Protein AF-A0AAD2A954-F1 (afdb_monomer_lite)

pLDDT: mean 79.68, std 14.88, range [43.09, 95.81]

Organism: NCBI:txid56036

Sequence (177 aa):
MFSRKEKKKDLCQIVQFWAKSLISFAHSLTLHWERRKKMDIISQLQEHLNTIASLAFNTLGTLQRDAPPVRLSPNYPEPPITKAVEDDATDLAEQPKLMSAELVKAAKQFDALVAALPLSEGGEEAQLKRIAELQAENDAIGQELQKQLEAAEKELKQVQELFSQATDNCLNLKKPD

Foldseek 3Di:
DPDPVVVVVVVVVVVVVVVVVVVVVVVVVVVVVVVVVVCDLVNVLVVLVVVLVVLVCVLVVCCVVVPDDDDPDPPDDDDPDDPPCPPCVVVSVVVSVVSVVVSVVSVVVSVVSVVVPDDPPVPDVSVVVVVVVVVVVVVVVVVVVVVVVVVVVVVVVVVVVVVVVVVVVVVVVPDDD

Radius of gyration: 36.3 Å; chains: 1; bounding box: 58×38×122 Å

Structure (mmCIF, N/CA/C/O backbone):
data_AF-A0AAD2A954-F1
#
_entry.id   AF-A0AAD2A954-F1
#
loop_
_atom_site.group_PDB
_atom_site.id
_atom_site.type_symbol
_atom_site.label_atom_id
_atom_site.label_alt_id
_atom_site.label_comp_id
_atom_site.label_asym_id
_atom_site.label_entity_id
_atom_site.label_seq_id
_atom_site.pdbx_PDB_ins_code
_atom_site.Cartn_x
_atom_site.Cartn_y
_atom_site.Cartn_z
_atom_site.occupancy
_atom_site.B_iso_or_equiv
_atom_site.auth_seq_id
_atom_site.auth_comp_id
_atom_site.auth_asym_id
_atom_site.auth_atom_id
_atom_site.pdbx_PDB_model_num
ATOM 1 N N . MET A 1 1 ? 1.753 3.176 61.490 1.00 45.41 1 MET A N 1
ATOM 2 C CA . MET A 1 1 ? 0.436 3.482 60.889 1.00 45.41 1 MET A CA 1
ATOM 3 C C . MET A 1 1 ? 0.647 4.021 59.475 1.00 45.41 1 MET A C 1
ATOM 5 O O . MET A 1 1 ? 0.702 5.226 59.291 1.00 45.41 1 MET A O 1
ATOM 9 N N . PHE A 1 2 ? 0.831 3.149 58.480 1.00 43.09 2 PHE A N 1
ATOM 10 C CA . PHE A 1 2 ? 0.899 3.571 57.075 1.00 43.09 2 PHE A CA 1
ATOM 11 C C . PHE A 1 2 ? -0.524 3.544 56.512 1.00 43.09 2 PHE A C 1
ATOM 13 O O . PHE A 1 2 ? -1.181 2.502 56.476 1.00 43.09 2 PHE A O 1
ATOM 20 N N . SER A 1 3 ? -1.045 4.734 56.240 1.00 47.34 3 SER A N 1
ATOM 21 C CA . SER A 1 3 ? -2.473 5.020 56.167 1.00 47.34 3 SER A CA 1
ATOM 22 C C . SER A 1 3 ? -3.106 4.435 54.901 1.00 47.34 3 SER A C 1
ATOM 24 O O . SER A 1 3 ? -2.631 4.670 53.794 1.00 47.34 3 SER A O 1
ATOM 26 N N . ARG A 1 4 ? -4.236 3.721 55.041 1.00 53.66 4 ARG A N 1
ATOM 27 C CA . ARG A 1 4 ? -5.081 3.198 53.936 1.00 53.66 4 ARG A CA 1
ATOM 28 C C . ARG A 1 4 ? -5.405 4.244 52.852 1.00 53.66 4 ARG A C 1
ATOM 30 O O . ARG A 1 4 ? -5.777 3.868 51.744 1.00 53.66 4 ARG A O 1
ATOM 37 N N . LYS A 1 5 ? -5.297 5.538 53.177 1.00 54.81 5 LYS A N 1
ATOM 38 C CA . LYS A 1 5 ? -5.504 6.664 52.259 1.00 54.81 5 LYS A CA 1
ATOM 39 C C . LYS A 1 5 ? -4.365 6.848 51.245 1.00 54.81 5 LYS A C 1
ATOM 41 O O . LYS A 1 5 ? -4.670 7.222 50.118 1.00 54.81 5 LYS A O 1
ATOM 46 N N . GLU A 1 6 ? -3.116 6.540 51.601 1.00 58.28 6 GLU A N 1
ATOM 47 C CA . GLU A 1 6 ? -1.960 6.617 50.687 1.00 58.28 6 GLU A CA 1
ATOM 48 C C . GLU A 1 6 ? -2.118 5.593 49.553 1.00 58.28 6 GLU A C 1
ATOM 50 O O . GLU A 1 6 ? -2.175 5.954 48.382 1.00 58.28 6 GLU A O 1
ATOM 55 N N . LYS A 1 7 ? -2.382 4.326 49.909 1.00 63.09 7 LYS A N 1
ATOM 56 C CA . LYS A 1 7 ? -2.553 3.233 48.935 1.00 63.09 7 LYS A CA 1
ATOM 57 C C . LYS A 1 7 ? -3.693 3.470 47.940 1.00 63.09 7 LYS A C 1
ATOM 59 O O . LYS A 1 7 ? -3.599 3.050 46.793 1.00 63.09 7 LYS A O 1
ATOM 64 N N . LYS A 1 8 ? -4.777 4.139 48.356 1.00 65.06 8 LYS A N 1
ATOM 65 C CA . LYS A 1 8 ? -5.891 4.480 47.452 1.00 65.06 8 LYS A CA 1
ATOM 66 C C . LYS A 1 8 ? -5.518 5.569 46.442 1.00 65.06 8 LYS A C 1
ATOM 68 O O . LYS A 1 8 ? -6.008 5.522 45.316 1.00 65.06 8 LYS A O 1
ATOM 73 N N . LYS A 1 9 ? -4.667 6.529 46.821 1.00 69.56 9 LYS A N 1
ATOM 74 C CA . LYS A 1 9 ? -4.164 7.555 45.894 1.00 69.56 9 LYS A CA 1
ATOM 75 C C . LYS A 1 9 ? -3.232 6.943 44.851 1.00 69.56 9 LYS A C 1
ATOM 77 O O . LYS A 1 9 ? -3.382 7.260 43.675 1.00 69.56 9 LYS A O 1
ATOM 82 N N . ASP A 1 10 ? -2.374 6.016 45.266 1.00 72.88 10 ASP A N 1
ATOM 83 C CA . ASP A 1 10 ? -1.447 5.326 44.361 1.00 72.88 10 ASP A CA 1
ATOM 84 C C . ASP A 1 10 ? -2.188 4.448 43.345 1.00 72.88 10 ASP A C 1
ATOM 86 O O . ASP A 1 10 ? -1.910 4.508 42.150 1.00 72.88 10 ASP A O 1
ATOM 90 N N . LEU A 1 11 ? -3.211 3.704 43.783 1.00 72.00 11 LEU A N 1
ATOM 91 C CA . LEU A 1 11 ? -4.063 2.926 42.875 1.00 72.00 11 LEU A CA 1
ATOM 92 C C . LEU A 1 11 ? -4.812 3.812 41.866 1.00 72.00 11 LEU A C 1
ATOM 94 O O . LEU A 1 11 ? -4.897 3.461 40.693 1.00 72.00 11 LEU A O 1
ATOM 98 N N . CYS A 1 12 ? -5.312 4.976 42.288 1.00 75.19 12 CYS A N 1
ATOM 99 C CA . CYS A 1 12 ? -6.004 5.906 41.392 1.00 75.19 12 CYS A CA 1
ATOM 100 C C . CYS A 1 12 ? -5.050 6.525 40.351 1.00 75.19 12 CYS A C 1
ATOM 102 O O . CYS A 1 12 ? -5.395 6.625 39.176 1.00 75.19 12 CYS A O 1
ATOM 104 N N . GLN A 1 13 ? -3.824 6.871 40.760 1.00 77.44 13 GLN A N 1
ATOM 105 C CA . GLN A 1 13 ? -2.76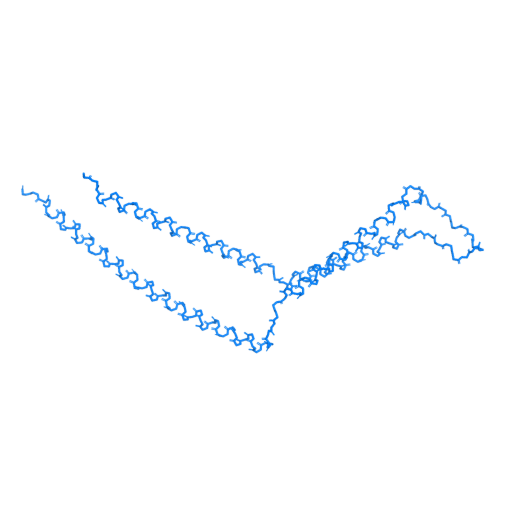0 7.349 39.866 1.00 77.44 13 GLN A CA 1
ATOM 106 C C . GLN A 1 13 ? -2.380 6.294 38.820 1.00 77.44 13 GLN A C 1
ATOM 108 O O . GLN A 1 13 ? -2.274 6.612 37.636 1.00 77.44 13 GLN A O 1
ATOM 113 N N . ILE A 1 14 ? -2.249 5.032 39.237 1.00 79.75 14 ILE A N 1
ATOM 114 C CA . ILE A 1 14 ? -1.946 3.916 38.336 1.00 79.75 14 ILE A CA 1
ATOM 115 C C . ILE A 1 14 ? -3.074 3.738 37.315 1.00 79.75 14 ILE A C 1
ATOM 117 O O . ILE A 1 14 ? -2.805 3.693 36.118 1.00 79.75 14 ILE A O 1
ATOM 121 N N . VAL A 1 15 ? -4.337 3.713 37.749 1.00 79.19 15 VAL A N 1
ATOM 122 C CA . VAL A 1 15 ? -5.486 3.573 36.835 1.00 79.19 15 VAL A CA 1
ATOM 123 C C . VAL A 1 15 ? -5.562 4.738 35.844 1.00 79.19 15 VAL A C 1
ATOM 125 O O . VAL A 1 15 ? -5.763 4.516 34.651 1.00 79.19 15 VAL A O 1
ATOM 128 N N . GLN A 1 16 ? -5.333 5.975 36.294 1.00 79.81 16 GLN A N 1
ATOM 129 C CA . GLN A 1 16 ? -5.297 7.136 35.400 1.00 79.81 16 GLN A CA 1
ATOM 130 C C . GLN A 1 16 ? -4.143 7.073 34.395 1.00 79.81 16 GLN A C 1
ATOM 132 O O . GLN A 1 16 ? -4.306 7.498 33.251 1.00 79.81 16 GLN A O 1
ATOM 137 N N . PHE A 1 17 ? -2.987 6.547 34.800 1.00 84.31 17 PHE A N 1
ATOM 138 C CA . PHE A 1 17 ? -1.850 6.353 33.908 1.00 84.31 17 PHE A CA 1
ATOM 139 C C . PHE A 1 17 ? -2.162 5.311 32.828 1.00 84.31 17 PHE A C 1
ATOM 141 O O . PHE A 1 17 ? -1.955 5.579 31.644 1.00 84.31 17 PHE A O 1
ATOM 148 N N . TRP A 1 18 ? -2.745 4.173 33.213 1.00 81.31 18 TRP A N 1
ATOM 149 C CA . TRP A 1 18 ? -3.175 3.137 32.272 1.00 81.31 18 TRP A CA 1
ATOM 150 C C . TRP A 1 18 ? -4.251 3.641 31.312 1.00 81.31 18 TRP A C 1
ATOM 152 O O . TRP A 1 18 ? -4.116 3.448 30.108 1.00 81.31 18 TRP A O 1
ATOM 162 N N . ALA A 1 19 ? -5.255 4.367 31.809 1.00 79.62 19 ALA A N 1
ATOM 163 C CA . ALA A 1 19 ? -6.301 4.952 30.972 1.00 79.62 19 ALA A CA 1
ATOM 164 C C . ALA A 1 19 ? -5.729 5.943 29.943 1.00 79.62 19 ALA A C 1
ATOM 166 O O . ALA A 1 19 ? -6.047 5.864 28.758 1.00 79.62 19 ALA A O 1
ATOM 167 N N . LYS A 1 20 ? -4.825 6.839 30.362 1.00 83.62 20 LYS A N 1
ATOM 168 C CA . LYS A 1 20 ? -4.157 7.785 29.451 1.00 83.62 20 LYS A CA 1
ATOM 169 C C . LYS A 1 20 ? -3.272 7.079 28.424 1.00 83.62 20 LYS A C 1
ATOM 171 O O . LYS A 1 20 ? -3.238 7.494 27.267 1.00 83.62 20 LYS A O 1
ATOM 176 N N . SER A 1 21 ? -2.577 6.018 28.831 1.00 82.88 21 SER A N 1
ATOM 177 C CA . SER A 1 21 ? -1.739 5.220 27.934 1.00 82.88 21 SER A CA 1
ATOM 178 C C . SER A 1 21 ? -2.582 4.488 26.884 1.00 82.88 21 SER A C 1
ATOM 180 O O . SER A 1 21 ? -2.265 4.554 25.698 1.00 82.88 21 SER A O 1
ATOM 182 N N . LEU A 1 22 ? -3.717 3.904 27.286 1.00 82.75 22 LEU A N 1
ATOM 183 C CA . LEU A 1 22 ? -4.658 3.243 26.377 1.00 82.75 22 LEU A CA 1
ATOM 184 C C . LEU A 1 22 ? -5.274 4.218 25.367 1.00 82.75 22 LEU A C 1
ATOM 186 O O . LEU A 1 22 ? -5.332 3.912 24.180 1.00 82.75 22 LEU A O 1
ATOM 190 N N . ILE A 1 23 ? -5.685 5.408 25.816 1.00 82.31 23 ILE A N 1
ATOM 191 C CA . ILE A 1 23 ? -6.249 6.447 24.938 1.00 82.31 23 ILE A CA 1
ATOM 192 C C . ILE A 1 23 ? -5.197 6.940 23.937 1.00 82.31 23 ILE A C 1
ATOM 194 O O . ILE A 1 23 ? -5.497 7.101 22.756 1.00 82.31 23 ILE A O 1
ATOM 198 N N . SER A 1 24 ? -3.953 7.142 24.384 1.00 82.69 24 SER A N 1
ATOM 199 C CA . SER A 1 24 ? -2.840 7.534 23.510 1.00 82.69 24 SER A CA 1
ATOM 200 C C . SER A 1 24 ? -2.526 6.454 22.469 1.00 82.69 24 SER A C 1
ATOM 202 O O . SER A 1 24 ? -2.333 6.752 21.290 1.00 82.69 24 SER A O 1
ATOM 204 N N . PHE A 1 25 ? -2.547 5.183 22.880 1.00 80.81 25 PHE A N 1
ATOM 205 C CA . PHE A 1 25 ? -2.341 4.048 21.986 1.00 80.81 25 PHE A CA 1
ATOM 206 C C . PHE A 1 25 ? -3.465 3.922 20.950 1.00 80.81 25 PHE A C 1
ATOM 208 O O . PHE A 1 25 ? -3.181 3.788 19.761 1.00 80.81 25 PHE A O 1
ATOM 215 N N . ALA A 1 26 ? -4.725 4.060 21.374 1.00 78.25 26 ALA A N 1
ATOM 216 C CA . ALA A 1 26 ? -5.879 4.062 20.481 1.00 78.25 26 ALA A CA 1
ATOM 217 C C . ALA A 1 26 ? -5.811 5.216 19.468 1.00 78.25 26 ALA A C 1
ATOM 219 O O . ALA A 1 26 ? -5.962 4.985 18.274 1.00 78.25 26 ALA A O 1
ATOM 220 N N . HIS A 1 27 ? -5.484 6.436 19.909 1.00 82.75 27 HIS A N 1
ATOM 221 C CA . HIS A 1 27 ? -5.324 7.594 19.023 1.00 82.75 27 HIS A CA 1
ATOM 222 C C . HIS A 1 27 ? -4.178 7.380 18.016 1.00 82.75 27 HIS A C 1
ATOM 224 O O . HIS A 1 27 ? -4.333 7.657 16.827 1.00 82.75 27 HIS A O 1
ATOM 230 N N . SER A 1 28 ? -3.043 6.835 18.462 1.00 78.75 28 SER A N 1
ATOM 231 C CA . SER A 1 28 ? -1.914 6.506 17.583 1.00 78.75 28 SER A CA 1
ATOM 232 C C . SER A 1 28 ? -2.301 5.466 16.525 1.00 78.75 28 SER A C 1
ATOM 234 O O . SER A 1 28 ? -1.971 5.631 15.349 1.00 78.75 28 SER A O 1
ATOM 236 N N . LEU A 1 29 ? -3.079 4.446 16.907 1.00 74.00 29 LEU A N 1
ATOM 237 C CA . LEU A 1 29 ? -3.634 3.469 15.971 1.00 74.00 29 LEU A CA 1
ATOM 238 C C . LEU A 1 29 ? -4.599 4.106 14.971 1.00 74.00 29 LEU A C 1
ATOM 240 O O . LEU A 1 29 ? -4.495 3.795 13.787 1.00 74.00 29 LEU A O 1
ATOM 244 N N . THR A 1 30 ? -5.479 5.011 15.405 1.00 72.69 30 THR A N 1
ATOM 245 C CA . THR A 1 30 ? -6.420 5.718 14.522 1.00 72.69 30 THR A CA 1
ATOM 246 C C . THR A 1 30 ? -5.684 6.604 13.525 1.00 72.69 30 THR A C 1
ATOM 248 O O . THR A 1 30 ? -5.943 6.517 12.331 1.00 72.69 30 THR A O 1
ATOM 251 N N . LEU A 1 31 ? -4.692 7.384 13.967 1.00 70.88 31 LEU A N 1
ATOM 252 C CA . LEU A 1 31 ? -3.876 8.209 13.071 1.00 70.88 31 LEU A CA 1
ATOM 253 C C . LEU A 1 31 ? -3.020 7.366 12.128 1.00 70.88 31 LEU A C 1
ATOM 255 O O . LEU A 1 31 ? -2.803 7.764 10.988 1.00 70.88 31 LEU A O 1
ATOM 259 N N . HIS A 1 32 ? -2.524 6.212 12.571 1.00 68.38 32 HIS A N 1
ATOM 260 C CA . HIS A 1 32 ? -1.816 5.273 11.706 1.00 68.38 32 HIS A CA 1
ATOM 261 C C . HIS A 1 32 ? -2.762 4.654 10.667 1.00 68.38 32 HIS A C 1
ATOM 263 O O . HIS A 1 32 ? -2.409 4.563 9.492 1.00 68.38 32 HIS A O 1
ATOM 269 N N . TRP A 1 33 ? -3.980 4.293 11.071 1.00 56.56 33 TRP A N 1
ATOM 270 C CA . TRP A 1 33 ? -5.044 3.824 10.185 1.00 56.56 33 TRP A CA 1
ATOM 271 C C . TRP A 1 33 ? -5.474 4.888 9.175 1.00 56.56 33 TRP A C 1
ATOM 273 O O . TRP A 1 33 ? -5.621 4.591 7.996 1.00 56.56 33 TRP A O 1
ATOM 283 N N . GLU A 1 34 ? -5.609 6.137 9.599 1.00 47.19 34 GLU A N 1
ATOM 284 C CA . GLU A 1 34 ? -6.035 7.255 8.759 1.00 47.19 34 GLU A CA 1
ATOM 285 C C . GLU A 1 34 ? -4.913 7.734 7.826 1.00 47.19 34 GLU A C 1
ATOM 287 O O . GLU A 1 34 ? -5.153 8.083 6.670 1.00 47.19 34 GLU A O 1
ATOM 292 N N . ARG A 1 35 ? -3.656 7.635 8.276 1.00 47.97 35 ARG A N 1
ATOM 293 C CA . ARG A 1 35 ? -2.466 7.834 7.438 1.00 47.97 35 ARG A CA 1
ATOM 294 C C . ARG A 1 35 ? -2.290 6.702 6.420 1.00 47.97 35 ARG A C 1
ATOM 296 O O . ARG A 1 35 ? -1.915 6.979 5.288 1.00 47.97 35 ARG A O 1
ATOM 303 N N . ARG A 1 36 ? -2.624 5.456 6.782 1.00 49.59 36 ARG A N 1
ATOM 304 C CA . ARG A 1 36 ? -2.701 4.310 5.853 1.00 49.59 36 ARG A CA 1
ATOM 305 C C . ARG A 1 36 ? -3.852 4.455 4.856 1.00 49.59 36 ARG A C 1
ATOM 307 O O . ARG A 1 36 ? -3.671 4.135 3.691 1.00 49.59 36 ARG A O 1
ATOM 314 N N . LYS A 1 37 ? -4.995 4.999 5.282 1.00 51.84 37 LYS A N 1
ATOM 315 C CA . LYS A 1 37 ? -6.156 5.286 4.424 1.00 51.84 37 LYS A CA 1
ATOM 316 C C . LYS A 1 37 ? -5.874 6.382 3.390 1.00 51.84 37 LYS A C 1
ATOM 318 O O . LYS A 1 37 ? -6.425 6.339 2.299 1.00 51.84 37 LYS A O 1
ATOM 323 N N . LYS A 1 38 ? -5.008 7.352 3.712 1.00 47.09 38 LYS A N 1
ATOM 324 C CA . LYS A 1 38 ? -4.624 8.450 2.803 1.00 47.09 38 LYS A CA 1
ATOM 325 C C . LYS A 1 38 ? -3.723 8.037 1.639 1.00 47.09 38 LYS A C 1
ATOM 327 O O . LYS A 1 38 ? -3.514 8.848 0.745 1.00 47.09 38 LYS A O 1
ATOM 332 N N . MET A 1 39 ? -3.228 6.804 1.628 1.00 55.25 39 MET A N 1
ATOM 333 C CA . MET A 1 39 ? -2.428 6.281 0.532 1.00 55.25 39 MET A CA 1
ATOM 334 C C . MET A 1 39 ? -3.034 4.956 0.069 1.00 55.25 39 MET A C 1
ATOM 336 O O . MET A 1 39 ? -2.512 3.880 0.356 1.00 55.25 39 MET A O 1
ATOM 340 N N . ASP A 1 40 ? -4.175 5.032 -0.613 1.00 84.00 40 ASP A N 1
ATOM 341 C CA . ASP A 1 40 ? -4.758 3.860 -1.260 1.00 84.00 40 ASP A CA 1
ATOM 342 C C . ASP A 1 40 ? -3.761 3.280 -2.280 1.00 84.00 40 ASP A C 1
ATOM 344 O O . ASP A 1 40 ? -3.104 4.031 -3.005 1.00 84.00 40 ASP A O 1
ATOM 348 N N . ILE A 1 41 ? -3.602 1.953 -2.307 1.00 84.56 41 ILE A N 1
ATOM 349 C CA . ILE A 1 41 ? -2.622 1.286 -3.181 1.00 84.56 41 ILE A CA 1
ATOM 350 C C . ILE A 1 41 ? -2.926 1.592 -4.655 1.00 84.56 41 ILE A C 1
ATOM 352 O O . ILE A 1 41 ? -1.992 1.738 -5.439 1.00 84.56 41 ILE A O 1
ATOM 356 N N . ILE A 1 42 ? -4.196 1.780 -5.031 1.00 86.50 42 ILE A N 1
ATOM 357 C CA . ILE A 1 42 ? -4.591 2.169 -6.390 1.00 86.50 42 ILE A CA 1
ATOM 358 C C . ILE A 1 42 ? -4.113 3.594 -6.690 1.00 86.50 42 ILE A C 1
ATOM 360 O O . ILE A 1 42 ? -3.539 3.825 -7.754 1.00 86.50 42 ILE A O 1
ATOM 364 N N . SER A 1 43 ? -4.266 4.537 -5.755 1.00 88.12 43 SER A N 1
ATOM 365 C CA . SER A 1 43 ? -3.739 5.902 -5.918 1.00 88.12 43 SER A CA 1
ATOM 366 C C . SER A 1 43 ? -2.209 5.919 -6.042 1.00 88.12 43 SER A C 1
ATOM 368 O O . SER A 1 43 ? -1.674 6.621 -6.898 1.00 88.12 43 SER A O 1
ATOM 370 N N . GLN A 1 44 ? -1.500 5.099 -5.255 1.00 88.31 44 GLN A N 1
ATOM 371 C CA . GLN A 1 44 ? -0.040 4.936 -5.378 1.00 88.31 44 GLN A CA 1
ATOM 372 C C . GLN A 1 44 ? 0.347 4.380 -6.745 1.00 88.31 44 GLN A C 1
ATOM 374 O O . GLN A 1 44 ? 1.309 4.834 -7.361 1.00 88.31 44 GLN A O 1
ATOM 379 N N . LEU A 1 45 ? -0.410 3.395 -7.227 1.00 90.88 45 LEU A N 1
ATOM 380 C CA . LEU A 1 45 ? -0.173 2.763 -8.514 1.00 90.88 45 LEU A CA 1
ATOM 381 C C . LEU A 1 45 ? -0.333 3.768 -9.666 1.00 90.88 45 LEU A C 1
ATOM 383 O O . LEU A 1 45 ? 0.494 3.805 -10.577 1.00 90.88 45 LEU A O 1
ATOM 387 N N . GLN A 1 46 ? -1.355 4.624 -9.599 1.00 90.38 46 GLN A N 1
ATOM 388 C CA . GLN A 1 46 ? -1.587 5.699 -10.567 1.00 90.38 46 GLN A CA 1
ATOM 389 C C . GLN A 1 46 ? -0.458 6.740 -10.557 1.00 90.38 46 GLN A C 1
ATOM 391 O O . GLN A 1 46 ? 0.037 7.128 -11.616 1.00 90.38 46 GLN A O 1
ATOM 396 N N . GLU A 1 47 ? -0.009 7.168 -9.376 1.00 90.25 47 GLU A N 1
ATOM 397 C CA . GLU A 1 47 ? 1.102 8.116 -9.236 1.00 90.25 47 GLU A CA 1
ATOM 398 C C . GLU A 1 47 ? 2.424 7.534 -9.766 1.00 90.25 47 GLU A C 1
ATOM 400 O O . GLU A 1 47 ? 3.163 8.201 -10.501 1.00 90.25 47 GLU A O 1
ATOM 405 N N . HIS A 1 48 ? 2.696 6.258 -9.480 1.00 90.88 48 HIS A N 1
ATOM 406 C CA . HIS A 1 48 ? 3.876 5.574 -10.001 1.00 90.88 48 HIS A CA 1
ATOM 407 C C . HIS A 1 48 ? 3.826 5.367 -11.519 1.00 90.88 48 HIS A C 1
ATOM 409 O O . HIS A 1 48 ? 4.855 5.541 -12.172 1.00 90.88 48 HIS A O 1
ATOM 415 N N . LEU A 1 49 ? 2.659 5.085 -12.110 1.00 94.31 49 LEU A N 1
ATOM 416 C CA . LEU A 1 49 ? 2.511 5.042 -13.572 1.00 94.31 49 LEU A CA 1
ATOM 417 C C . LEU A 1 49 ? 2.812 6.395 -14.220 1.00 94.31 49 LEU A C 1
ATOM 419 O O . LEU A 1 49 ? 3.551 6.451 -15.203 1.00 94.31 49 LEU A O 1
ATOM 423 N N . ASN A 1 50 ? 2.305 7.487 -13.646 1.00 94.12 50 ASN A N 1
ATOM 424 C CA . ASN A 1 50 ? 2.610 8.837 -14.127 1.00 94.12 50 ASN A CA 1
ATOM 425 C C . ASN A 1 50 ? 4.110 9.158 -14.018 1.00 94.12 50 ASN A C 1
ATOM 427 O O . ASN A 1 50 ? 4.687 9.789 -14.908 1.00 94.12 50 ASN A O 1
ATOM 431 N N . THR A 1 51 ? 4.759 8.680 -12.955 1.00 93.00 51 THR A N 1
ATOM 432 C CA . THR A 1 51 ? 6.208 8.821 -12.760 1.00 93.00 51 THR A CA 1
ATOM 433 C C . THR A 1 51 ? 6.994 8.049 -13.819 1.00 93.00 51 THR A C 1
ATOM 435 O O . THR A 1 51 ? 7.904 8.609 -14.426 1.00 93.00 51 THR A O 1
ATOM 438 N N . ILE A 1 52 ? 6.617 6.797 -14.101 1.00 95.19 52 ILE A N 1
ATOM 439 C CA . ILE A 1 52 ? 7.235 5.979 -15.157 1.00 95.19 52 ILE A CA 1
ATOM 440 C C . ILE A 1 52 ? 7.074 6.657 -16.519 1.00 95.19 52 ILE A C 1
ATOM 442 O O . ILE A 1 52 ? 8.049 6.764 -17.259 1.00 95.19 52 ILE A O 1
ATOM 446 N N . ALA A 1 53 ? 5.876 7.155 -16.838 1.00 95.25 53 ALA A N 1
ATOM 447 C CA . ALA A 1 53 ? 5.631 7.871 -18.086 1.00 95.25 53 ALA A CA 1
ATOM 448 C C . ALA A 1 53 ? 6.541 9.105 -18.208 1.00 95.25 53 ALA A C 1
ATOM 450 O O . ALA A 1 53 ? 7.209 9.281 -19.225 1.00 95.25 53 ALA A O 1
ATOM 451 N N . SER A 1 54 ? 6.633 9.913 -17.149 1.00 94.31 54 SER A N 1
ATOM 452 C CA . SER A 1 54 ? 7.490 11.104 -17.116 1.00 94.31 54 SER A CA 1
ATOM 453 C C . SER A 1 54 ? 8.971 10.752 -17.287 1.00 94.31 54 SER A C 1
ATOM 455 O O . SER A 1 54 ? 9.662 11.365 -18.100 1.00 94.31 54 SER A O 1
ATOM 457 N N . LEU A 1 55 ? 9.456 9.729 -16.574 1.00 93.31 55 LEU A N 1
ATOM 458 C CA . LEU A 1 55 ? 10.827 9.229 -16.709 1.00 93.31 55 LEU A CA 1
ATOM 459 C C . LEU A 1 55 ? 11.103 8.729 -18.129 1.00 93.31 55 LEU A C 1
ATOM 461 O O . LEU A 1 55 ? 12.143 9.059 -18.694 1.00 93.31 55 LEU A O 1
ATOM 465 N N . ALA A 1 56 ? 10.173 7.986 -18.732 1.00 93.50 56 ALA A N 1
ATOM 466 C CA . ALA A 1 56 ? 10.319 7.474 -20.090 1.00 93.50 56 ALA A CA 1
ATOM 467 C C . ALA A 1 56 ? 10.395 8.609 -21.123 1.00 93.50 56 ALA A C 1
ATOM 469 O O . ALA A 1 56 ? 11.307 8.612 -21.949 1.00 93.50 56 ALA A O 1
ATOM 470 N N . PHE A 1 57 ? 9.494 9.597 -21.052 1.00 93.56 57 PHE A N 1
ATOM 471 C CA . PHE A 1 57 ? 9.513 10.746 -21.964 1.00 93.56 57 PHE A CA 1
ATOM 472 C C . PHE A 1 57 ? 10.792 11.570 -21.829 1.00 93.56 57 PHE A C 1
ATOM 474 O O . PHE A 1 57 ? 11.393 11.927 -22.840 1.00 93.56 57 PHE A O 1
ATOM 481 N N . ASN A 1 58 ? 11.240 11.823 -20.599 1.00 90.81 58 ASN A N 1
ATOM 482 C CA . ASN A 1 58 ? 12.468 12.574 -20.364 1.00 90.81 58 ASN A CA 1
ATOM 483 C C . ASN A 1 58 ? 13.700 11.803 -20.847 1.00 90.81 58 ASN A C 1
ATOM 485 O O . ASN A 1 58 ? 14.533 12.382 -21.532 1.00 90.81 58 ASN A O 1
AT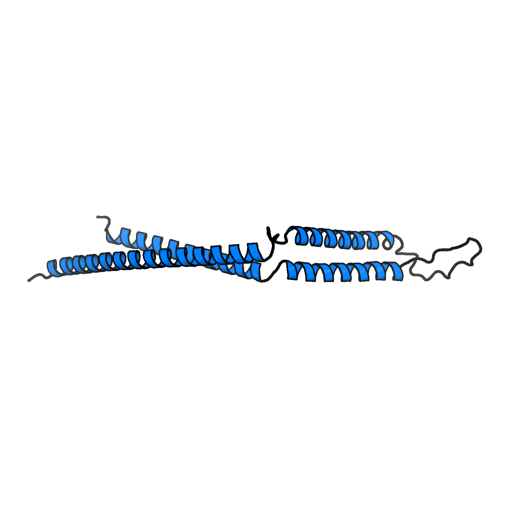OM 489 N N . THR A 1 59 ? 13.786 10.501 -20.559 1.00 89.19 59 THR A N 1
ATOM 490 C CA . THR A 1 59 ? 14.920 9.654 -20.972 1.00 89.19 59 THR A CA 1
ATOM 491 C C . THR A 1 59 ? 15.005 9.520 -22.490 1.00 89.19 59 THR A C 1
ATOM 493 O O . THR A 1 59 ? 16.081 9.632 -23.067 1.00 89.19 59 THR A O 1
ATOM 496 N N . LEU A 1 60 ? 13.877 9.291 -23.169 1.00 90.56 60 LEU A N 1
ATOM 497 C CA . LEU A 1 60 ? 13.857 9.194 -24.631 1.00 90.56 60 LEU A CA 1
ATOM 498 C C . LEU A 1 60 ? 14.111 10.556 -25.288 1.00 90.56 60 LEU A C 1
ATOM 500 O O . LEU A 1 60 ? 14.795 10.622 -26.307 1.00 90.56 60 LEU A O 1
ATOM 504 N N . GLY A 1 61 ? 13.584 11.633 -24.702 1.00 88.31 61 GLY A N 1
ATOM 505 C CA . GLY A 1 61 ? 13.782 12.994 -25.189 1.00 88.31 61 GLY A CA 1
ATOM 506 C C . GLY A 1 61 ? 15.238 13.450 -25.100 1.00 88.31 61 GLY A C 1
ATOM 507 O O . GLY A 1 61 ? 15.752 14.001 -26.072 1.00 88.31 61 GLY A O 1
ATOM 508 N N . THR A 1 62 ? 15.924 13.187 -23.982 1.00 85.31 62 THR A N 1
ATOM 509 C CA . THR A 1 62 ? 17.359 13.492 -23.837 1.00 85.31 62 THR A CA 1
ATOM 510 C C . THR A 1 62 ? 18.194 12.656 -24.797 1.00 85.31 62 THR A C 1
ATOM 512 O O . THR A 1 62 ? 19.014 13.206 -25.522 1.00 85.31 62 THR A O 1
ATOM 515 N N . LEU A 1 63 ? 17.905 11.357 -24.916 1.00 85.69 63 LEU A N 1
ATOM 516 C CA . LEU A 1 63 ? 18.577 10.476 -25.874 1.00 85.69 63 LEU A CA 1
ATOM 517 C C . LEU A 1 63 ? 18.460 10.954 -27.325 1.00 85.69 63 LEU A C 1
ATOM 519 O O . LEU A 1 63 ? 19.433 10.880 -28.067 1.00 85.69 63 LEU A O 1
ATOM 523 N N . GLN A 1 64 ? 17.285 11.430 -27.743 1.00 84.88 64 GLN A N 1
ATOM 524 C CA . GLN A 1 64 ? 17.088 11.949 -29.100 1.00 84.88 64 GLN A CA 1
ATOM 525 C C . GLN A 1 64 ? 17.775 13.298 -29.313 1.00 84.88 64 GLN A C 1
ATOM 527 O O . GLN A 1 64 ? 18.343 13.527 -30.378 1.00 84.88 64 GLN A O 1
ATOM 532 N N . ARG A 1 65 ? 17.707 14.190 -28.318 1.00 85.50 65 ARG A N 1
ATOM 533 C CA . ARG A 1 65 ? 18.312 15.525 -28.383 1.00 85.50 65 ARG A CA 1
ATOM 534 C C . ARG A 1 65 ? 19.835 15.449 -28.449 1.00 85.50 65 ARG A C 1
ATOM 536 O O . ARG A 1 65 ? 20.439 16.196 -29.212 1.00 85.50 65 ARG A O 1
ATOM 543 N N . ASP A 1 66 ? 20.417 14.548 -27.665 1.00 82.62 66 ASP A N 1
ATOM 544 C CA . ASP A 1 66 ? 21.862 14.469 -27.457 1.00 82.62 66 ASP A CA 1
ATOM 545 C C . ASP A 1 66 ? 22.517 13.387 -28.349 1.00 82.62 66 ASP A C 1
ATOM 547 O O . ASP A 1 66 ? 23.721 13.150 -28.279 1.00 82.62 66 ASP A O 1
ATOM 551 N N . ALA A 1 67 ? 21.746 12.742 -29.238 1.00 80.50 67 ALA A N 1
ATOM 552 C CA . ALA A 1 67 ? 22.252 11.718 -30.149 1.00 80.50 67 ALA A CA 1
ATOM 553 C C . ALA A 1 67 ? 23.336 12.277 -31.097 1.00 80.50 67 ALA A C 1
ATOM 555 O O . ALA A 1 67 ? 23.052 13.180 -31.894 1.00 80.50 67 ALA A O 1
ATOM 556 N N . PRO A 1 68 ? 24.562 11.716 -31.095 1.00 75.19 68 PRO A N 1
ATOM 557 C CA . PRO A 1 68 ? 25.601 12.148 -32.016 1.00 75.19 68 PRO A CA 1
ATOM 558 C C . PRO A 1 68 ? 25.251 11.751 -33.463 1.00 75.19 68 PRO A C 1
ATOM 560 O O . PRO A 1 68 ? 24.678 10.679 -33.693 1.00 75.19 68 PRO A O 1
ATOM 563 N N . PRO A 1 69 ? 25.625 12.564 -34.470 1.00 75.44 69 PRO A N 1
ATOM 564 C CA . PRO A 1 69 ? 25.441 12.204 -35.871 1.00 75.44 69 PRO A CA 1
ATOM 565 C C . PRO A 1 69 ? 26.185 10.905 -36.206 1.00 75.44 69 PRO A C 1
ATOM 567 O O . PRO A 1 69 ? 27.391 10.801 -35.988 1.00 75.44 69 PRO A O 1
ATOM 570 N N . VAL A 1 70 ? 25.490 9.924 -36.789 1.00 74.81 70 VAL A N 1
ATOM 571 C CA . VAL A 1 70 ? 26.108 8.664 -37.226 1.00 74.81 70 VAL A CA 1
ATOM 572 C C . VAL A 1 70 ? 26.309 8.666 -38.743 1.00 74.81 70 VAL A C 1
ATOM 574 O O . VAL A 1 70 ? 25.387 8.955 -39.510 1.00 74.81 70 VAL A O 1
ATOM 577 N N . ARG A 1 71 ? 27.521 8.345 -39.214 1.00 72.88 71 ARG A N 1
ATOM 578 C CA . ARG A 1 71 ? 27.788 8.207 -40.656 1.00 72.88 71 ARG A CA 1
ATOM 579 C C . ARG A 1 71 ? 27.224 6.876 -41.152 1.00 72.88 71 ARG A C 1
ATOM 581 O O . ARG A 1 71 ? 27.706 5.816 -40.773 1.00 72.88 71 ARG A O 1
ATOM 588 N N . LEU A 1 72 ? 26.231 6.937 -42.039 1.00 76.69 72 LEU A N 1
ATOM 589 C CA . LEU A 1 72 ? 25.586 5.753 -42.627 1.00 76.69 72 LEU A CA 1
ATOM 590 C C . LEU A 1 72 ? 26.419 5.094 -43.741 1.00 76.69 72 LEU A C 1
ATOM 592 O O . LEU A 1 72 ? 26.193 3.936 -44.080 1.00 76.69 72 LEU A O 1
ATOM 596 N N . SER A 1 73 ? 27.368 5.825 -44.336 1.00 77.94 73 SER A N 1
ATOM 597 C CA . SER A 1 73 ? 28.260 5.318 -45.382 1.00 77.94 73 SER A CA 1
ATOM 598 C C . SER A 1 73 ? 29.598 6.068 -45.384 1.00 77.94 73 SER A C 1
ATOM 600 O O . SER A 1 73 ? 29.608 7.288 -45.183 1.00 77.94 73 SER A O 1
ATOM 602 N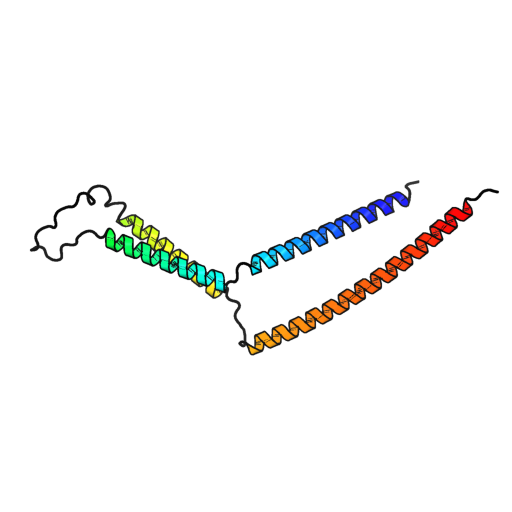 N . PRO A 1 74 ? 30.723 5.388 -45.685 1.00 75.44 74 PRO A N 1
ATOM 603 C CA . PRO A 1 74 ? 32.034 6.020 -45.839 1.00 75.44 74 PRO A CA 1
ATOM 604 C C . PRO A 1 74 ? 32.085 7.105 -46.923 1.00 75.44 74 PRO A C 1
ATOM 606 O O . PRO A 1 74 ? 32.983 7.944 -46.891 1.00 75.44 74 PRO A O 1
ATOM 609 N N . ASN A 1 75 ? 31.132 7.102 -47.863 1.00 76.56 75 ASN A N 1
ATOM 610 C CA . ASN A 1 75 ? 31.100 8.017 -49.005 1.00 76.56 75 ASN A CA 1
ATOM 611 C C . ASN A 1 75 ? 30.317 9.320 -48.742 1.00 76.56 75 ASN A C 1
ATOM 613 O O . ASN A 1 75 ? 30.154 10.130 -49.651 1.00 76.56 75 ASN A O 1
ATOM 617 N N . TYR A 1 76 ? 29.790 9.515 -47.527 1.00 70.56 76 TYR A N 1
ATOM 618 C CA . TYR A 1 76 ? 29.026 10.713 -47.167 1.00 70.56 76 TYR A CA 1
ATOM 619 C C . TYR A 1 76 ? 29.941 11.789 -46.560 1.00 70.56 76 TYR A C 1
ATOM 621 O O . TYR A 1 76 ? 30.735 11.437 -45.682 1.00 70.56 76 TYR A O 1
ATOM 629 N N . PRO A 1 77 ? 29.850 13.068 -46.971 1.00 69.88 77 PRO A N 1
ATOM 630 C CA . PRO A 1 77 ? 30.636 14.145 -46.370 1.00 69.88 77 PRO A CA 1
ATOM 631 C C . PRO A 1 77 ? 30.377 14.243 -44.862 1.00 69.88 77 PRO A C 1
ATOM 633 O O . PRO A 1 77 ? 29.273 13.968 -44.388 1.00 69.88 77 PRO A O 1
ATOM 636 N N . GLU A 1 78 ? 31.421 14.580 -44.109 1.00 64.19 78 GLU A N 1
ATOM 637 C CA . GLU A 1 78 ? 31.368 14.648 -42.651 1.00 64.19 78 GLU A CA 1
ATOM 638 C C . GLU A 1 78 ? 30.438 15.793 -42.214 1.00 64.19 78 GLU A C 1
ATOM 640 O O . GLU A 1 78 ? 30.557 16.906 -42.740 1.00 64.19 78 GLU A O 1
ATOM 645 N N . PRO A 1 79 ? 29.462 15.538 -41.321 1.00 64.69 79 PRO A N 1
ATOM 646 C CA . PRO A 1 79 ? 28.588 16.595 -40.837 1.00 64.69 79 PRO A CA 1
ATOM 647 C C . PRO A 1 79 ? 29.413 17.651 -40.083 1.00 64.69 79 PRO A C 1
ATOM 649 O O . PRO A 1 79 ? 30.386 17.301 -39.413 1.00 64.69 79 PRO A O 1
ATOM 652 N N . PRO A 1 80 ? 29.050 18.944 -40.181 1.00 63.88 80 PRO A N 1
ATOM 653 C CA . PRO A 1 80 ? 29.777 20.003 -39.497 1.00 63.88 80 PRO A CA 1
ATOM 654 C C . PRO A 1 80 ? 29.774 19.746 -37.988 1.00 63.88 80 PRO A C 1
ATOM 656 O O . PRO A 1 80 ? 28.715 19.602 -37.378 1.00 63.88 80 PRO A O 1
ATOM 659 N N . ILE A 1 81 ? 30.968 19.689 -37.398 1.00 57.41 81 ILE A N 1
ATOM 660 C CA . ILE A 1 81 ? 31.164 19.481 -35.963 1.00 57.41 81 ILE A CA 1
ATOM 661 C C . ILE A 1 81 ? 30.601 20.706 -35.233 1.00 57.41 81 ILE A C 1
ATOM 663 O O . ILE A 1 81 ? 31.195 21.786 -35.226 1.00 57.41 81 ILE A O 1
ATOM 667 N N . THR A 1 82 ? 29.423 20.572 -34.629 1.00 56.12 82 THR A N 1
ATOM 668 C CA . THR A 1 82 ? 28.940 21.538 -33.640 1.00 56.12 82 THR A CA 1
ATOM 669 C C . THR A 1 82 ? 29.730 21.333 -32.350 1.00 56.12 82 THR A C 1
ATOM 671 O O . THR A 1 82 ? 29.835 20.207 -31.876 1.00 56.12 82 THR A O 1
ATOM 674 N N . LYS A 1 83 ? 30.255 22.417 -31.764 1.00 53.31 83 LYS A N 1
ATOM 675 C CA . LYS A 1 83 ? 31.158 22.471 -30.589 1.00 53.31 83 LYS A CA 1
ATOM 676 C C . LYS A 1 83 ? 30.697 21.741 -29.306 1.00 53.31 83 LYS A C 1
ATOM 678 O O . LYS A 1 83 ? 31.388 21.808 -28.303 1.00 53.31 83 LYS A O 1
ATOM 683 N N . ALA A 1 84 ? 29.547 21.073 -29.311 1.00 52.59 84 ALA A N 1
ATOM 684 C CA . ALA A 1 84 ? 29.023 20.312 -28.179 1.00 52.59 84 ALA A CA 1
ATOM 685 C C . ALA A 1 84 ? 29.673 18.921 -28.003 1.00 52.59 84 ALA A C 1
ATOM 687 O O . ALA A 1 84 ? 29.414 18.261 -27.008 1.00 52.59 84 ALA A O 1
ATOM 688 N N . VAL A 1 85 ? 30.490 18.457 -28.959 1.00 53.66 85 VAL A N 1
ATOM 689 C CA . VAL A 1 85 ? 30.974 17.060 -28.997 1.00 53.66 85 VAL A CA 1
ATOM 690 C C . VAL A 1 85 ? 32.335 16.857 -28.305 1.00 53.66 85 VAL A C 1
ATOM 692 O O . VAL A 1 85 ? 32.691 15.724 -27.998 1.00 53.66 85 VAL A O 1
ATOM 695 N N . GLU A 1 86 ? 33.105 17.915 -28.027 1.00 49.09 86 GLU A N 1
ATOM 696 C CA . GLU A 1 86 ? 34.524 17.764 -27.648 1.00 49.09 86 GLU A CA 1
ATOM 697 C C . GLU A 1 86 ? 34.803 17.657 -26.135 1.00 49.09 86 GLU A C 1
ATOM 699 O O . GLU A 1 86 ? 35.824 17.076 -25.782 1.00 49.09 86 GLU A O 1
ATOM 704 N N . ASP A 1 87 ? 33.910 18.116 -25.247 1.00 45.69 87 ASP A N 1
ATOM 705 C CA . ASP A 1 87 ? 34.155 18.101 -23.784 1.00 45.69 87 ASP A CA 1
ATOM 706 C C . ASP A 1 87 ? 33.247 17.139 -22.985 1.00 45.69 87 ASP A C 1
ATOM 708 O O . ASP A 1 87 ? 33.536 16.853 -21.827 1.00 45.69 87 ASP A O 1
ATOM 712 N N . ASP A 1 88 ? 32.177 16.599 -23.587 1.00 50.72 88 ASP A N 1
ATOM 713 C CA . ASP A 1 88 ? 31.083 15.942 -22.838 1.00 50.72 88 ASP A CA 1
ATOM 714 C C . ASP A 1 88 ? 30.774 14.495 -23.280 1.00 50.72 88 ASP A C 1
ATOM 716 O O . ASP A 1 88 ? 29.816 13.859 -22.836 1.00 50.72 88 ASP A O 1
ATOM 720 N N . ALA A 1 89 ? 31.607 13.921 -24.156 1.00 51.50 89 ALA A N 1
ATOM 721 C CA . ALA A 1 89 ? 31.409 12.568 -24.691 1.00 51.50 89 ALA A CA 1
ATOM 722 C C . ALA A 1 89 ? 31.422 11.467 -23.605 1.00 51.50 89 ALA A C 1
ATOM 724 O O . ALA A 1 89 ? 30.856 10.391 -23.803 1.00 51.50 89 ALA A O 1
ATOM 725 N N . THR A 1 90 ? 32.049 11.728 -22.453 1.00 50.34 90 THR A N 1
ATOM 726 C CA . THR A 1 90 ? 32.022 10.843 -21.279 1.00 50.34 90 THR A CA 1
ATOM 727 C C . THR A 1 90 ? 30.725 10.930 -20.468 1.00 50.34 90 THR A C 1
ATOM 729 O O . THR A 1 90 ? 30.349 9.921 -19.875 1.00 50.34 90 THR A O 1
ATOM 732 N N . ASP A 1 91 ? 30.013 12.065 -20.466 1.00 59.16 91 ASP A N 1
ATOM 733 C CA . ASP A 1 91 ? 28.724 12.214 -19.758 1.00 59.16 91 ASP A CA 1
ATOM 734 C C . ASP A 1 91 ? 27.561 11.631 -20.581 1.00 59.16 91 ASP A C 1
ATOM 736 O O . ASP A 1 91 ? 26.667 10.959 -20.062 1.00 59.16 91 ASP A O 1
ATOM 740 N N . LEU A 1 92 ? 27.656 11.751 -21.909 1.00 62.72 92 LEU A N 1
ATOM 741 C CA . LEU A 1 92 ? 26.692 11.231 -22.885 1.00 62.72 92 LEU A CA 1
ATOM 742 C C . LEU A 1 92 ? 26.430 9.717 -22.797 1.00 62.72 92 LEU A C 1
ATOM 744 O O . LEU A 1 92 ? 25.350 9.256 -23.161 1.00 62.72 92 LEU A O 1
ATOM 748 N N . ALA A 1 93 ? 27.400 8.928 -22.328 1.00 69.62 93 ALA A N 1
ATOM 749 C CA . ALA A 1 93 ? 27.252 7.479 -22.166 1.00 69.62 93 ALA A CA 1
ATOM 750 C C . ALA A 1 93 ? 26.811 7.061 -20.751 1.00 69.62 93 ALA A C 1
ATOM 752 O O . ALA A 1 93 ? 26.253 5.973 -20.587 1.00 69.62 93 ALA A O 1
ATOM 753 N N . GLU A 1 94 ? 27.058 7.889 -19.733 1.00 78.81 94 GLU A N 1
ATOM 754 C CA . GLU A 1 94 ? 26.739 7.590 -18.331 1.00 78.81 94 GLU A CA 1
ATOM 755 C C . GLU A 1 94 ? 25.346 8.095 -17.937 1.00 78.81 94 GLU A C 1
ATOM 757 O O . GLU A 1 94 ? 24.588 7.370 -17.284 1.00 78.81 94 GLU A O 1
ATOM 762 N N . GLN A 1 95 ? 24.944 9.276 -18.411 1.00 81.12 95 GLN A N 1
ATOM 763 C CA . GLN A 1 95 ? 23.623 9.841 -18.132 1.00 81.12 95 GLN A CA 1
ATOM 764 C C . GLN A 1 95 ? 22.470 8.919 -18.593 1.00 81.12 95 GLN A C 1
ATOM 766 O O . GLN A 1 95 ? 21.576 8.644 -17.783 1.00 81.12 95 GLN A O 1
ATOM 771 N N . PRO A 1 96 ? 22.487 8.315 -19.801 1.00 84.56 96 PRO A N 1
ATOM 772 C CA . PRO A 1 96 ? 21.452 7.358 -20.198 1.00 84.56 96 PRO A CA 1
ATOM 773 C C . PRO A 1 96 ? 21.402 6.094 -19.338 1.00 84.56 96 PRO A C 1
ATOM 775 O O . PRO A 1 96 ? 20.332 5.507 -19.154 1.00 84.56 96 PRO A O 1
ATOM 778 N N . LYS A 1 97 ? 22.541 5.653 -18.788 1.00 86.44 97 LYS A N 1
ATOM 779 C CA . LYS A 1 97 ? 22.586 4.492 -17.886 1.00 86.44 97 LYS A CA 1
ATOM 780 C C . LYS A 1 97 ? 21.915 4.809 -16.555 1.00 86.44 97 LYS A C 1
ATOM 782 O O . LYS A 1 97 ? 21.149 3.987 -16.061 1.00 86.44 97 LYS A O 1
ATOM 787 N N . LEU A 1 98 ? 22.150 6.000 -16.003 1.00 89.12 98 LEU A N 1
ATOM 788 C CA . LEU A 1 98 ? 21.490 6.446 -14.774 1.00 89.12 98 LEU A CA 1
ATOM 789 C C . LEU A 1 98 ? 19.976 6.591 -14.977 1.00 89.12 98 LEU A C 1
ATOM 791 O O . LEU A 1 98 ? 19.201 6.026 -14.208 1.00 89.12 98 LEU A O 1
ATOM 795 N N . MET A 1 99 ? 19.550 7.246 -16.060 1.00 87.06 99 MET A N 1
ATOM 796 C CA . MET A 1 99 ? 18.125 7.442 -16.360 1.00 87.06 99 MET A CA 1
ATOM 797 C C . MET A 1 99 ? 17.400 6.118 -16.658 1.00 87.06 99 MET A C 1
ATOM 799 O O . MET A 1 99 ? 16.289 5.881 -16.180 1.00 87.06 99 MET A O 1
ATOM 803 N N . SER A 1 100 ? 18.039 5.200 -17.392 1.00 87.88 100 SER A N 1
ATOM 804 C CA . SER A 1 100 ? 17.478 3.860 -17.621 1.00 87.88 100 SER A CA 1
ATOM 805 C C . SER A 1 100 ? 17.432 3.017 -16.342 1.00 87.88 100 SER A C 1
ATOM 807 O O . SER A 1 100 ? 16.463 2.283 -16.132 1.00 87.88 100 SER A O 1
ATOM 809 N N . ALA A 1 101 ? 18.414 3.149 -15.445 1.00 92.81 101 ALA A N 1
ATOM 810 C CA . ALA A 1 101 ? 18.378 2.510 -14.131 1.00 92.81 101 ALA A CA 1
ATOM 811 C C . ALA A 1 101 ? 17.227 3.043 -13.260 1.00 92.81 101 ALA A C 1
ATOM 813 O O . ALA A 1 101 ? 16.557 2.254 -12.587 1.00 92.81 101 ALA A O 1
ATOM 814 N N . GLU A 1 102 ? 16.954 4.350 -13.299 1.00 93.06 102 GLU A N 1
ATOM 815 C CA . GLU A 1 102 ? 15.802 4.958 -12.622 1.00 93.06 102 GLU A CA 1
ATOM 816 C C . GLU A 1 102 ? 14.471 4.448 -13.177 1.00 93.06 102 GLU A C 1
ATOM 818 O O . GLU A 1 102 ? 13.590 4.077 -12.399 1.00 93.06 102 GLU A O 1
ATOM 823 N N . LEU A 1 103 ? 14.346 4.334 -14.503 1.00 93.38 103 LEU A N 1
ATOM 824 C CA . LEU A 1 103 ? 13.155 3.773 -15.141 1.00 93.38 103 LEU A CA 1
ATOM 825 C C . LEU A 1 103 ? 12.912 2.318 -14.709 1.00 93.38 103 LEU A C 1
ATOM 827 O O . LEU A 1 103 ? 11.800 1.960 -14.320 1.00 93.38 103 LEU A O 1
ATOM 831 N N . VAL A 1 104 ? 13.957 1.483 -14.717 1.00 94.69 104 VAL A N 1
ATOM 832 C CA . VAL A 1 104 ? 13.866 0.082 -14.271 1.00 94.69 104 VAL A CA 1
ATOM 833 C C . VAL A 1 104 ? 13.516 -0.004 -12.786 1.00 94.69 104 VAL A C 1
ATOM 835 O O . VAL A 1 104 ? 12.732 -0.863 -12.379 1.00 94.69 104 VAL A O 1
ATOM 838 N N . LYS A 1 105 ? 14.079 0.877 -11.956 1.00 94.31 105 LYS A N 1
ATOM 839 C CA . LYS A 1 105 ? 13.746 0.943 -10.530 1.00 94.31 105 LYS A CA 1
ATOM 840 C C . LYS A 1 105 ? 12.276 1.309 -10.321 1.00 94.31 105 LYS A C 1
ATOM 842 O O . LYS A 1 105 ? 11.617 0.654 -9.517 1.00 94.31 105 LYS A O 1
ATOM 847 N N . ALA A 1 106 ? 11.766 2.301 -11.049 1.00 91.94 106 ALA A N 1
ATOM 848 C CA . ALA A 1 106 ? 10.362 2.697 -10.988 1.00 91.94 106 ALA A CA 1
ATOM 849 C C . ALA A 1 106 ? 9.430 1.557 -11.439 1.00 91.94 106 ALA A C 1
ATOM 851 O O . ALA A 1 106 ? 8.442 1.277 -10.764 1.00 91.94 106 ALA A O 1
ATOM 852 N N . ALA A 1 107 ? 9.788 0.828 -12.502 1.00 93.69 107 ALA A N 1
ATOM 853 C CA . ALA A 1 107 ? 9.039 -0.348 -12.954 1.00 93.69 107 ALA A CA 1
ATOM 854 C C . ALA A 1 107 ? 8.986 -1.458 -11.885 1.00 93.69 107 ALA A C 1
ATOM 856 O O . ALA A 1 107 ? 7.916 -1.974 -11.580 1.00 93.69 107 ALA A O 1
ATOM 857 N N . LYS A 1 108 ? 10.112 -1.759 -11.225 1.00 95.25 108 LYS A N 1
ATOM 858 C CA . LYS A 1 108 ? 10.144 -2.735 -10.118 1.00 95.25 108 LYS A CA 1
ATOM 859 C C . LYS A 1 108 ? 9.287 -2.312 -8.923 1.00 95.25 108 LYS A C 1
ATOM 861 O O . LYS A 1 108 ? 8.701 -3.160 -8.256 1.00 95.25 108 LYS A O 1
ATOM 866 N N . GLN A 1 109 ? 9.243 -1.014 -8.618 1.00 90.75 109 GLN A N 1
ATOM 867 C CA . GLN A 1 109 ? 8.381 -0.486 -7.558 1.00 90.75 109 GLN A CA 1
ATOM 868 C C . GLN A 1 109 ? 6.899 -0.623 -7.919 1.00 90.75 109 GLN A C 1
ATOM 870 O O . GLN A 1 109 ? 6.104 -1.002 -7.063 1.00 90.75 109 GLN A O 1
ATOM 875 N N . PHE A 1 110 ? 6.540 -0.383 -9.181 1.00 92.50 110 PHE A N 1
ATOM 876 C CA . PHE A 1 110 ? 5.194 -0.637 -9.684 1.00 92.50 110 PHE A CA 1
ATOM 877 C C . PHE A 1 110 ? 4.810 -2.118 -9.546 1.00 92.50 110 PHE A C 1
ATOM 879 O O . PHE A 1 110 ? 3.761 -2.410 -8.977 1.00 92.50 110 PHE A O 1
ATOM 886 N N . ASP A 1 111 ? 5.678 -3.055 -9.943 1.00 92.75 111 ASP A N 1
ATOM 887 C CA . ASP A 1 111 ? 5.421 -4.497 -9.786 1.00 92.75 111 ASP A CA 1
ATOM 888 C C . ASP A 1 111 ? 5.209 -4.895 -8.317 1.00 92.75 111 ASP A C 1
ATOM 890 O O . ASP A 1 111 ? 4.317 -5.683 -7.998 1.00 92.75 111 ASP A O 1
ATOM 894 N N . ALA A 1 112 ? 5.993 -4.318 -7.401 1.00 90.31 112 ALA A N 1
ATOM 895 C CA . ALA A 1 112 ? 5.825 -4.544 -5.968 1.00 90.31 112 ALA A CA 1
ATOM 896 C C . ALA A 1 112 ? 4.467 -4.033 -5.453 1.00 90.31 112 ALA A C 1
ATOM 898 O O . ALA A 1 112 ? 3.853 -4.683 -4.607 1.00 90.31 112 ALA A O 1
ATOM 899 N N . LEU A 1 113 ? 3.978 -2.902 -5.973 1.00 88.75 113 LEU A N 1
ATOM 900 C CA . LEU A 1 113 ? 2.652 -2.374 -5.640 1.00 88.75 113 LEU A CA 1
ATOM 901 C C . LEU A 1 113 ? 1.527 -3.235 -6.218 1.00 88.75 113 LEU A C 1
ATOM 903 O O . LEU A 1 113 ? 0.552 -3.485 -5.514 1.00 88.75 113 LEU A O 1
ATOM 907 N N . VAL A 1 114 ? 1.679 -3.742 -7.446 1.00 88.81 114 VAL A N 1
ATOM 908 C CA . VAL A 1 114 ? 0.735 -4.704 -8.041 1.00 88.81 114 VAL A CA 1
ATOM 909 C C . VAL A 1 114 ? 0.667 -5.980 -7.202 1.00 88.81 114 VAL A C 1
ATOM 911 O O . VAL A 1 114 ? -0.424 -6.455 -6.898 1.00 88.81 114 VAL A O 1
ATOM 914 N N . ALA A 1 115 ? 1.812 -6.511 -6.767 1.00 88.31 115 ALA A N 1
ATOM 915 C CA . ALA A 1 115 ? 1.868 -7.696 -5.912 1.00 88.31 115 ALA A CA 1
ATOM 916 C C . ALA A 1 115 ? 1.277 -7.462 -4.508 1.00 88.31 115 ALA A C 1
ATOM 918 O O . ALA A 1 115 ? 0.825 -8.407 -3.865 1.00 88.31 115 ALA A O 1
ATOM 919 N N . ALA A 1 116 ? 1.278 -6.215 -4.032 1.00 86.44 116 ALA A N 1
ATOM 920 C CA . ALA A 1 116 ? 0.691 -5.826 -2.753 1.00 86.44 116 ALA A CA 1
ATOM 921 C C . ALA A 1 116 ? -0.825 -5.571 -2.823 1.00 86.44 116 ALA A C 1
ATOM 923 O O . ALA A 1 116 ? -1.437 -5.312 -1.782 1.00 86.44 116 ALA A O 1
ATOM 924 N N . LEU A 1 117 ? -1.441 -5.627 -4.013 1.00 83.94 117 LEU A N 1
ATOM 925 C CA . LEU A 1 117 ? -2.886 -5.479 -4.145 1.00 83.94 117 LEU A CA 1
ATOM 926 C C . LEU A 1 117 ? -3.597 -6.592 -3.359 1.00 83.94 117 LEU A C 1
ATOM 928 O O . LEU A 1 117 ? -3.257 -7.768 -3.512 1.00 83.94 117 LEU A O 1
ATOM 932 N N . PRO A 1 118 ? -4.598 -6.254 -2.527 1.00 79.75 118 PRO A N 1
ATOM 933 C CA . PRO A 1 118 ? -5.377 -7.258 -1.823 1.00 79.75 118 PRO A CA 1
ATOM 934 C C . PRO A 1 118 ? -6.145 -8.094 -2.849 1.00 79.75 118 PRO A C 1
ATOM 936 O O . PRO A 1 118 ? -7.084 -7.618 -3.488 1.00 79.75 118 PRO A O 1
ATOM 939 N N . LEU A 1 119 ? -5.724 -9.346 -3.027 1.00 68.94 119 LEU A N 1
ATOM 940 C CA . LEU A 1 119 ? -6.386 -10.272 -3.933 1.00 68.94 119 LEU A CA 1
ATOM 941 C C . LEU A 1 119 ? -7.790 -10.569 -3.400 1.00 68.94 119 LEU A C 1
ATOM 943 O O . LEU A 1 119 ? -7.969 -11.018 -2.268 1.00 68.94 119 LEU A O 1
ATOM 947 N N . SER A 1 120 ? -8.796 -10.317 -4.232 1.00 64.06 120 SER A N 1
ATOM 948 C CA . SER A 1 120 ? -10.169 -10.731 -3.971 1.00 64.06 120 SER A CA 1
ATOM 949 C C . SER A 1 120 ? -10.286 -12.243 -4.170 1.00 64.06 120 SER A C 1
ATOM 951 O O . SER A 1 120 ? -10.714 -12.695 -5.234 1.00 64.06 120 SER A O 1
ATOM 953 N N . GLU A 1 121 ? -9.878 -13.042 -3.182 1.00 65.25 121 GLU A N 1
ATOM 954 C CA . GLU A 1 121 ? -10.132 -14.487 -3.195 1.00 65.25 121 GLU A CA 1
ATOM 955 C C . GLU A 1 121 ? -11.642 -14.731 -3.346 1.00 65.25 121 GLU A C 1
ATOM 957 O O . GLU A 1 121 ? -12.426 -14.403 -2.459 1.00 65.25 121 GLU A O 1
ATOM 962 N N . GLY A 1 122 ? -12.060 -15.264 -4.499 1.00 70.69 122 GLY A N 1
ATOM 963 C CA . GLY A 1 122 ? -13.470 -15.551 -4.790 1.00 70.69 122 GLY A CA 1
ATOM 964 C C . GLY A 1 122 ? -14.287 -14.398 -5.391 1.00 70.69 122 GLY A C 1
ATOM 965 O O . GLY A 1 122 ? -15.505 -14.521 -5.478 1.00 70.69 122 GLY A O 1
ATOM 966 N N . GLY A 1 123 ? -13.649 -13.308 -5.838 1.00 82.31 123 GLY A N 1
ATOM 967 C CA . GLY A 1 123 ? -14.334 -12.197 -6.518 1.00 82.31 123 GLY A CA 1
ATOM 968 C C . GLY A 1 123 ? -15.214 -11.333 -5.601 1.00 82.31 123 GLY A C 1
ATOM 969 O O . GLY A 1 123 ? -15.136 -11.422 -4.376 1.00 82.31 123 GLY A O 1
ATOM 970 N N . GLU A 1 124 ? -16.038 -10.473 -6.205 1.00 83.81 124 GLU A N 1
ATOM 971 C CA . GLU A 1 124 ? -16.844 -9.464 -5.497 1.00 83.81 124 GLU A CA 1
ATOM 972 C C . GLU A 1 124 ? -17.840 -10.088 -4.507 1.00 83.81 124 GLU A C 1
ATOM 974 O O . GLU A 1 124 ? -17.992 -9.606 -3.388 1.00 83.81 124 GLU A O 1
ATOM 979 N N . GLU A 1 125 ? -18.469 -11.208 -4.867 1.00 84.75 125 GLU A N 1
ATOM 980 C CA . GLU A 1 125 ? -19.444 -11.887 -4.006 1.00 84.75 125 GLU A CA 1
ATOM 981 C C . GLU A 1 125 ? -18.812 -12.383 -2.695 1.00 84.75 125 GLU A C 1
ATOM 983 O O . GLU A 1 125 ? -19.365 -12.178 -1.612 1.00 84.75 125 GLU A O 1
ATOM 988 N N . ALA A 1 126 ? -17.617 -12.980 -2.764 1.00 85.19 126 ALA A N 1
ATOM 989 C CA . ALA A 1 126 ? -16.890 -13.430 -1.579 1.00 85.19 126 ALA A CA 1
ATOM 990 C C . ALA A 1 126 ? -16.435 -12.253 -0.700 1.00 85.19 126 ALA A C 1
ATOM 992 O O . ALA A 1 126 ? -16.465 -12.352 0.530 1.00 85.19 126 ALA A O 1
ATOM 993 N N . GLN A 1 127 ? -16.064 -11.122 -1.312 1.00 84.88 127 GLN A N 1
ATOM 994 C CA . GLN A 1 127 ? -15.763 -9.891 -0.580 1.00 84.88 127 GLN A CA 1
ATOM 995 C C . GLN A 1 127 ? -16.996 -9.333 0.129 1.00 84.88 127 GLN A C 1
ATOM 997 O O . GLN A 1 127 ? -16.915 -9.029 1.318 1.00 84.88 127 GLN A O 1
ATOM 1002 N N . LEU A 1 128 ? -18.139 -9.240 -0.554 1.00 88.06 128 LEU A N 1
ATOM 1003 C CA . LEU A 1 128 ? -19.394 -8.766 0.035 1.00 88.06 128 LEU A CA 1
ATOM 1004 C C . LEU A 1 128 ? -19.840 -9.657 1.195 1.00 88.06 128 LEU A C 1
ATOM 1006 O O . LEU A 1 128 ? -20.219 -9.149 2.251 1.00 88.06 128 LEU A O 1
ATOM 1010 N N . LYS A 1 129 ? -19.724 -10.980 1.039 1.00 89.25 129 LYS A N 1
ATOM 1011 C CA . LYS A 1 129 ? -20.006 -11.934 2.116 1.00 89.25 129 LYS A CA 1
ATOM 1012 C C . LYS A 1 129 ? -19.097 -11.705 3.325 1.00 89.25 129 LYS A C 1
ATOM 1014 O O . LYS A 1 129 ? -19.593 -11.594 4.442 1.00 89.25 129 LYS A O 1
ATOM 1019 N N . ARG A 1 130 ? -17.785 -11.566 3.104 1.00 87.81 130 ARG A N 1
ATOM 1020 C CA . ARG A 1 130 ? -16.822 -11.277 4.178 1.00 87.81 130 ARG A CA 1
ATOM 1021 C C . ARG A 1 130 ? -17.111 -9.938 4.862 1.00 87.81 130 ARG A C 1
ATOM 1023 O O . ARG A 1 130 ? -16.951 -9.833 6.072 1.00 87.81 130 ARG A O 1
ATOM 1030 N N . ILE A 1 131 ? -17.540 -8.917 4.118 1.00 88.88 131 ILE A N 1
ATOM 1031 C CA . ILE A 1 131 ? -17.954 -7.628 4.693 1.00 88.88 131 ILE A CA 1
ATOM 1032 C C . ILE A 1 131 ? -19.166 -7.818 5.607 1.00 88.88 131 ILE A C 1
ATOM 1034 O O . ILE A 1 131 ? -19.153 -7.304 6.722 1.00 88.88 131 ILE A O 1
ATOM 1038 N N . ALA A 1 132 ? -20.179 -8.571 5.172 1.00 91.81 132 ALA A N 1
ATOM 1039 C CA . ALA A 1 132 ? -21.364 -8.842 5.983 1.00 91.81 132 ALA A CA 1
ATOM 1040 C C . ALA A 1 132 ? -21.024 -9.626 7.265 1.00 91.81 132 ALA A C 1
ATOM 1042 O O . ALA A 1 132 ? -21.520 -9.292 8.340 1.00 91.81 132 ALA A O 1
ATOM 1043 N N . GLU A 1 133 ? -20.139 -10.623 7.171 1.00 92.44 133 GLU A N 1
ATOM 1044 C CA . GLU A 1 133 ? -19.626 -11.369 8.329 1.00 92.44 133 GLU A CA 1
ATOM 1045 C C . GLU A 1 133 ? -18.897 -10.437 9.310 1.00 92.44 133 GLU A C 1
ATOM 1047 O O . GLU A 1 133 ? -19.228 -10.407 10.493 1.00 92.44 133 GLU A O 1
ATOM 1052 N N . LEU A 1 134 ? -17.980 -9.596 8.816 1.00 93.44 134 LEU A N 1
ATOM 1053 C CA . LEU A 1 134 ? -17.258 -8.628 9.647 1.00 93.44 134 LEU A CA 1
ATOM 1054 C C . LEU A 1 134 ? -18.177 -7.569 10.266 1.00 93.44 134 LEU A C 1
ATOM 1056 O O . LEU A 1 134 ? -17.907 -7.098 11.368 1.00 93.44 134 LEU A O 1
ATOM 1060 N N . GLN A 1 135 ? -19.245 -7.158 9.581 1.00 92.50 135 GLN A N 1
ATOM 1061 C CA . GLN A 1 135 ? -20.245 -6.250 10.147 1.00 92.50 135 GLN A CA 1
ATOM 1062 C C . GLN A 1 135 ? -20.988 -6.916 11.306 1.00 92.50 135 GLN A C 1
ATOM 1064 O O . GLN A 1 135 ? -21.056 -6.340 12.388 1.00 92.50 135 GLN A O 1
ATOM 1069 N N . ALA A 1 136 ? -21.443 -8.157 11.122 1.00 94.44 136 ALA A N 1
ATOM 1070 C CA . ALA A 1 136 ? -22.106 -8.916 12.177 1.00 94.44 136 ALA A CA 1
ATOM 1071 C C . ALA A 1 136 ? -21.182 -9.173 13.383 1.00 94.44 136 ALA A C 1
ATOM 1073 O O . ALA A 1 136 ? -21.615 -9.047 14.529 1.00 94.44 136 ALA A O 1
ATOM 1074 N N . GLU A 1 137 ? -19.904 -9.490 13.144 1.00 93.69 137 GLU A N 1
ATOM 1075 C CA . GLU A 1 137 ? -18.903 -9.639 14.207 1.00 93.69 137 GLU A CA 1
ATOM 1076 C C . GLU A 1 137 ? -18.668 -8.326 14.959 1.00 93.69 137 GLU A C 1
ATOM 1078 O O . GLU A 1 137 ? -18.657 -8.320 16.190 1.00 93.69 137 GLU A O 1
ATOM 1083 N N . ASN A 1 138 ? -18.523 -7.205 14.246 1.00 94.00 138 ASN A N 1
ATOM 1084 C CA . ASN A 1 138 ? -18.357 -5.895 14.878 1.00 94.00 138 ASN A CA 1
ATOM 1085 C C . ASN A 1 138 ? -19.578 -5.507 15.719 1.00 94.00 138 ASN A C 1
ATOM 1087 O O . ASN A 1 138 ? -19.405 -5.007 16.831 1.00 94.00 138 ASN A O 1
ATOM 1091 N N . ASP A 1 139 ? -20.792 -5.774 15.236 1.00 94.88 139 ASP A N 1
ATOM 1092 C CA . ASP A 1 139 ? -22.022 -5.499 15.982 1.00 94.88 139 ASP A CA 1
ATOM 1093 C C . ASP A 1 139 ? -22.110 -6.358 17.252 1.00 94.88 139 ASP A C 1
ATOM 1095 O O . ASP A 1 139 ? -22.416 -5.845 18.332 1.00 94.88 139 ASP A O 1
ATOM 1099 N N . ALA A 1 140 ? -21.784 -7.651 17.156 1.00 94.81 140 ALA A N 1
ATOM 1100 C CA . ALA A 1 140 ? -21.772 -8.560 18.301 1.00 94.81 140 ALA A CA 1
ATOM 1101 C C . ALA A 1 140 ? -20.722 -8.155 19.350 1.00 94.81 140 ALA A C 1
ATOM 1103 O O . ALA A 1 140 ? -21.022 -8.102 20.545 1.00 94.81 140 ALA A O 1
ATOM 1104 N N . ILE A 1 141 ? -19.506 -7.818 18.910 1.00 94.31 141 ILE A N 1
ATOM 1105 C CA . ILE A 1 141 ? -18.439 -7.316 19.787 1.00 94.31 141 ILE A CA 1
ATOM 1106 C C . ILE A 1 141 ? -18.856 -5.984 20.421 1.00 94.31 141 ILE A C 1
ATOM 1108 O O . ILE A 1 141 ? -18.620 -5.777 21.611 1.00 94.31 141 ILE A O 1
ATOM 1112 N N . GLY A 1 142 ? -19.508 -5.097 19.665 1.00 91.88 142 GLY A N 1
ATOM 1113 C CA . GLY A 1 142 ? -20.030 -3.827 20.169 1.00 91.88 142 GLY A CA 1
ATOM 1114 C C . GLY A 1 142 ? -21.072 -4.015 21.273 1.00 91.88 142 GLY A C 1
ATOM 1115 O O . GLY A 1 142 ? -21.005 -3.343 22.303 1.00 91.88 142 GLY A O 1
ATOM 1116 N N . GLN A 1 143 ? -21.995 -4.966 21.104 1.00 94.50 143 GLN A N 1
ATOM 1117 C CA . GLN A 1 143 ? -22.990 -5.308 22.127 1.00 94.50 143 GLN A CA 1
ATOM 1118 C C . GLN A 1 143 ? -22.348 -5.896 23.387 1.00 94.50 143 GLN A C 1
ATOM 1120 O O . GLN A 1 143 ? -22.716 -5.519 24.501 1.00 94.50 143 GLN A O 1
ATOM 1125 N N . GLU A 1 144 ? -21.376 -6.795 23.229 1.00 93.56 144 GLU A N 1
ATOM 1126 C CA . GLU A 1 144 ? -20.664 -7.378 24.368 1.00 93.56 144 GLU A CA 1
ATOM 1127 C C . GLU A 1 144 ? -19.859 -6.312 25.123 1.00 93.56 144 GLU A C 1
ATOM 1129 O O . GLU A 1 144 ? -19.914 -6.247 26.352 1.00 93.56 144 GLU A O 1
ATOM 1134 N N . LEU A 1 145 ? -19.186 -5.413 24.401 1.00 94.31 145 LEU A N 1
ATOM 1135 C CA . LEU A 1 145 ? -18.478 -4.286 25.001 1.00 94.31 145 LEU A CA 1
ATOM 1136 C C . LEU A 1 145 ? -19.432 -3.380 25.793 1.00 94.31 145 LEU A C 1
ATOM 1138 O O . LEU A 1 145 ? -19.133 -3.024 26.933 1.00 94.31 145 LEU A O 1
ATOM 1142 N N . GLN A 1 146 ? -20.595 -3.048 25.227 1.00 94.19 146 GLN A N 1
ATOM 1143 C CA . GLN A 1 146 ? -21.611 -2.235 25.898 1.00 94.19 146 GLN A CA 1
ATOM 1144 C C . GLN A 1 146 ? -22.099 -2.896 27.194 1.00 94.19 146 GLN A C 1
ATOM 1146 O O . GLN A 1 146 ? -22.170 -2.253 28.241 1.00 94.19 146 GLN A O 1
ATOM 1151 N N . LYS A 1 147 ? -22.366 -4.203 27.155 1.00 95.75 147 LYS A N 1
ATOM 1152 C CA . LYS A 1 147 ? -22.789 -4.972 28.329 1.00 95.75 147 LYS A CA 1
ATOM 1153 C C . LYS A 1 147 ? -21.728 -4.980 29.433 1.00 95.75 147 LYS A C 1
ATOM 1155 O O . LYS A 1 147 ? -22.064 -4.865 30.613 1.00 95.75 147 LYS A O 1
ATOM 1160 N N . GLN A 1 148 ? -20.451 -5.101 29.069 1.00 92.00 148 GLN A N 1
ATOM 1161 C CA . GLN A 1 148 ? -19.350 -5.038 30.033 1.00 92.00 148 GLN A CA 1
ATOM 1162 C C . GLN A 1 148 ? -19.214 -3.647 30.657 1.00 92.00 148 GLN A C 1
ATOM 1164 O O . GLN A 1 148 ? -18.995 -3.547 31.865 1.00 92.00 148 GLN A O 1
ATOM 1169 N N . LEU A 1 149 ? -19.397 -2.582 29.870 1.00 92.69 149 LEU A N 1
ATOM 1170 C CA . LEU A 1 149 ? -19.414 -1.214 30.389 1.00 92.69 149 LEU A CA 1
ATOM 1171 C C . LEU A 1 149 ? -20.561 -1.005 31.384 1.00 92.69 149 LEU A C 1
ATOM 1173 O O . LEU A 1 149 ? -20.326 -0.505 32.481 1.00 92.69 149 LEU A O 1
ATOM 1177 N N . GLU A 1 150 ? -21.772 -1.460 31.063 1.00 95.44 150 GLU A N 1
ATOM 1178 C CA . GLU A 1 150 ? -22.929 -1.353 31.962 1.00 95.44 150 GLU A CA 1
ATOM 1179 C C . GLU A 1 150 ? -22.731 -2.125 33.276 1.00 95.44 150 GLU A C 1
ATOM 1181 O O . GLU A 1 150 ? -23.070 -1.632 34.358 1.00 95.44 150 GLU A O 1
ATOM 1186 N N . ALA A 1 151 ? -22.147 -3.326 33.208 1.00 94.50 151 ALA A N 1
ATOM 1187 C CA . ALA A 1 151 ? -21.815 -4.108 34.396 1.00 94.50 151 ALA A CA 1
ATOM 1188 C C . ALA A 1 151 ? -20.773 -3.391 35.271 1.00 94.50 151 ALA A C 1
ATOM 1190 O O . ALA A 1 151 ? -20.981 -3.241 36.479 1.00 94.50 151 ALA A O 1
ATOM 1191 N N . ALA A 1 152 ? -19.701 -2.881 34.660 1.00 92.88 152 ALA A N 1
ATOM 1192 C CA . ALA A 1 152 ? -18.657 -2.140 35.359 1.00 92.88 152 ALA A CA 1
ATOM 1193 C C . ALA A 1 152 ? -19.188 -0.840 35.991 1.00 92.88 152 ALA A C 1
ATOM 1195 O O . ALA A 1 152 ? -18.845 -0.519 37.131 1.00 92.88 152 ALA A O 1
ATOM 1196 N N . GLU A 1 153 ? -20.069 -0.106 35.304 1.00 94.56 153 GLU A N 1
ATOM 1197 C CA . GLU A 1 153 ? -20.723 1.085 35.859 1.00 94.56 153 GLU A CA 1
ATOM 1198 C C . GLU A 1 153 ? -21.587 0.757 37.080 1.0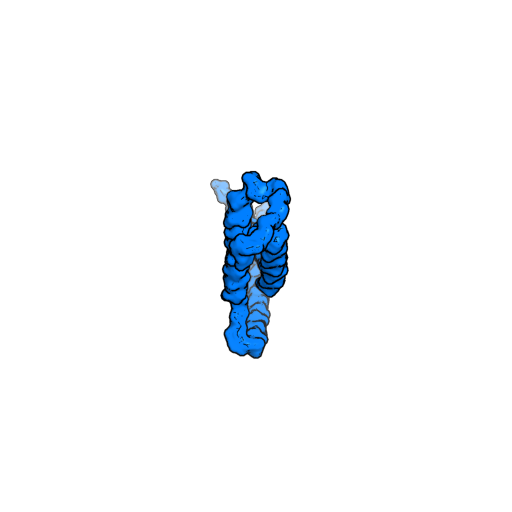0 94.56 153 GLU A C 1
ATOM 1200 O O . GLU A 1 153 ? -21.598 1.508 38.062 1.00 94.56 153 GLU A O 1
ATOM 1205 N N . LYS A 1 154 ? -22.310 -0.368 37.046 1.00 95.81 154 LYS A N 1
ATOM 1206 C CA . LYS A 1 154 ? -23.122 -0.820 38.179 1.00 95.81 154 LYS A CA 1
ATOM 1207 C C . LYS A 1 154 ? -22.253 -1.176 39.383 1.00 95.81 154 LYS A C 1
ATOM 1209 O O . LYS A 1 154 ? -22.572 -0.762 40.497 1.00 95.81 154 LYS A O 1
ATOM 1214 N N . GLU A 1 155 ? -21.161 -1.905 39.170 1.00 92.69 155 GLU A N 1
ATOM 1215 C CA . GLU A 1 155 ? -20.204 -2.226 40.236 1.00 92.69 155 GLU A CA 1
ATOM 1216 C C . GLU A 1 155 ? -19.571 -0.959 40.821 1.00 92.69 155 GLU A C 1
ATOM 1218 O O . GLU A 1 155 ? -19.480 -0.812 42.042 1.00 92.69 155 GLU A O 1
ATOM 1223 N N . LEU A 1 156 ? -19.211 0.006 39.972 1.00 95.44 156 LEU A N 1
ATOM 1224 C CA . LEU A 1 156 ? -18.655 1.281 40.415 1.00 95.44 156 LEU A CA 1
ATOM 1225 C C . LEU A 1 156 ? -19.644 2.058 41.294 1.00 95.44 156 LEU A C 1
ATOM 1227 O O . LEU A 1 156 ? -19.249 2.557 42.351 1.00 95.44 156 LEU A O 1
ATOM 1231 N N . LYS A 1 157 ? -20.927 2.110 40.913 1.00 95.44 157 LYS A N 1
ATOM 1232 C CA . LYS A 1 157 ? -21.988 2.723 41.733 1.00 95.44 157 LYS A CA 1
ATOM 1233 C C . LYS A 1 157 ? -22.117 2.044 43.097 1.00 95.44 157 LYS A C 1
ATOM 1235 O O . LYS A 1 157 ? -22.147 2.737 44.111 1.00 95.44 157 LYS A O 1
ATOM 1240 N N . GLN A 1 158 ? -22.102 0.711 43.145 1.00 93.88 158 GLN A N 1
ATOM 1241 C CA . GLN A 1 158 ? -22.158 -0.032 44.412 1.00 93.88 158 GLN A CA 1
ATOM 1242 C C . GLN A 1 158 ? -20.961 0.282 45.317 1.00 93.88 158 GLN A C 1
ATOM 1244 O O . GLN A 1 158 ? -21.126 0.540 46.510 1.00 93.88 158 GLN A O 1
ATOM 1249 N N . VAL A 1 159 ? -19.747 0.309 44.759 1.00 95.06 159 VAL A N 1
ATOM 1250 C CA . VAL A 1 159 ? -18.540 0.672 45.516 1.00 95.06 159 VAL A CA 1
ATOM 1251 C C . VAL A 1 159 ? -18.630 2.110 46.034 1.00 95.06 159 VAL A C 1
ATOM 1253 O O . VAL A 1 159 ? -18.238 2.372 47.173 1.00 95.06 159 VAL A O 1
ATOM 1256 N N . GLN A 1 160 ? -19.158 3.036 45.231 1.00 91.75 160 GLN A N 1
ATOM 1257 C CA . GLN A 1 160 ? -19.343 4.432 45.624 1.00 91.75 160 GLN A CA 1
ATOM 1258 C C . GLN A 1 160 ? -20.361 4.583 46.765 1.00 91.75 160 GLN A C 1
ATOM 1260 O O . GLN A 1 160 ? -20.085 5.301 47.728 1.00 91.75 160 GLN A O 1
ATOM 1265 N N . GLU A 1 161 ? -21.489 3.872 46.710 1.00 94.56 161 GLU A N 1
ATOM 1266 C CA . GLU A 1 161 ? -22.503 3.861 47.774 1.00 94.56 161 GLU A CA 1
ATOM 1267 C C . GLU A 1 161 ? -21.952 3.291 49.083 1.00 94.56 161 GLU A C 1
ATOM 1269 O O . GLU A 1 161 ? -22.058 3.932 50.132 1.00 94.56 161 GLU A O 1
ATOM 1274 N N . LEU A 1 162 ? -21.291 2.130 49.027 1.00 92.44 162 LEU A N 1
ATOM 1275 C CA . LEU A 1 162 ? -20.654 1.522 50.198 1.00 92.44 162 LEU A CA 1
ATOM 1276 C C . LEU A 1 162 ? -19.585 2.443 50.798 1.00 92.44 162 LEU A C 1
ATOM 1278 O O . LEU A 1 162 ? -19.435 2.524 52.019 1.00 92.44 162 LEU A O 1
ATOM 1282 N N . PHE A 1 163 ? -18.846 3.166 49.953 1.00 92.50 163 PHE A N 1
ATOM 1283 C CA . PHE A 1 163 ? -17.864 4.138 50.415 1.00 92.50 163 PHE A CA 1
ATOM 1284 C C . PHE A 1 163 ? -18.513 5.354 51.091 1.00 92.50 163 PHE A C 1
ATOM 1286 O O . PHE A 1 163 ? -17.998 5.808 52.118 1.00 92.50 163 PHE A O 1
ATOM 1293 N N . SER A 1 164 ? -19.640 5.852 50.568 1.00 91.81 164 SER A N 1
ATOM 1294 C CA . SER A 1 164 ? -20.422 6.916 51.215 1.00 91.81 164 SER A CA 1
ATOM 1295 C C . SER A 1 164 ? -20.908 6.466 52.588 1.00 91.81 164 SER A C 1
ATOM 1297 O O . SER A 1 164 ? -20.575 7.100 53.584 1.00 91.81 164 SER A O 1
ATOM 1299 N N . GLN A 1 165 ? -21.564 5.304 52.665 1.00 91.31 165 GLN A N 1
ATOM 1300 C CA . GLN A 1 165 ? -22.076 4.754 53.925 1.00 91.31 165 GLN A CA 1
ATOM 1301 C C . GLN A 1 165 ? -20.971 4.566 54.972 1.00 91.31 165 GLN A C 1
ATOM 1303 O O . GLN A 1 165 ? -21.140 4.927 56.137 1.00 91.31 165 GLN A O 1
ATOM 1308 N N . ALA A 1 166 ? -19.813 4.034 54.568 1.00 87.94 166 ALA A N 1
ATOM 1309 C CA . ALA A 1 166 ? -18.672 3.880 55.466 1.00 87.94 166 ALA A CA 1
ATOM 1310 C C . ALA A 1 166 ? -18.133 5.236 55.959 1.00 87.94 166 ALA A C 1
ATOM 1312 O O . ALA A 1 166 ? -17.727 5.354 57.118 1.00 87.94 166 ALA A O 1
ATOM 1313 N N . THR A 1 167 ? -18.134 6.255 55.095 1.00 88.81 167 THR A N 1
ATOM 1314 C CA . THR A 1 167 ? -17.714 7.620 55.443 1.00 88.81 167 THR A CA 1
ATOM 1315 C C . THR A 1 167 ? -18.698 8.263 56.420 1.00 88.81 167 THR A C 1
ATOM 1317 O O . THR A 1 167 ? -18.265 8.780 57.450 1.00 88.81 167 THR A O 1
ATOM 1320 N N . ASP A 1 168 ? -20.001 8.154 56.161 1.00 85.94 168 ASP A N 1
ATOM 1321 C CA . ASP A 1 168 ? -21.067 8.700 57.008 1.00 85.94 168 ASP A CA 1
ATOM 1322 C C . ASP A 1 168 ? -21.091 8.042 58.391 1.00 85.94 168 ASP A C 1
ATOM 1324 O O . ASP A 1 168 ? -21.191 8.724 59.412 1.00 85.94 168 ASP A O 1
ATOM 1328 N N . ASN A 1 169 ? -20.910 6.720 58.455 1.00 81.38 169 ASN A N 1
ATOM 1329 C CA . ASN A 1 169 ? -20.796 5.993 59.719 1.00 81.38 169 ASN A CA 1
ATOM 1330 C C . ASN A 1 169 ? -19.579 6.480 60.533 1.00 81.38 169 ASN A C 1
ATOM 1332 O O . ASN A 1 169 ? -19.702 6.826 61.708 1.00 81.38 169 ASN A O 1
ATOM 1336 N N . 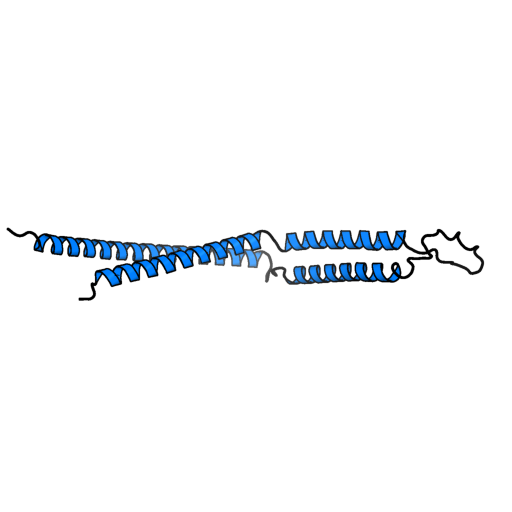CYS A 1 170 ? -18.419 6.626 59.885 1.00 76.50 170 CYS A N 1
ATOM 1337 C CA . CYS A 1 170 ? -17.206 7.141 60.528 1.00 76.50 170 CYS A CA 1
ATOM 1338 C C . CYS A 1 170 ? -17.326 8.604 61.001 1.00 76.50 170 CYS A C 1
ATOM 1340 O O . CYS A 1 170 ? -16.655 8.982 61.964 1.00 76.50 170 CYS A O 1
ATOM 1342 N N . LEU A 1 171 ? -18.129 9.437 60.330 1.00 73.00 171 LEU A N 1
ATOM 1343 C CA . LEU A 1 171 ? -18.400 10.818 60.748 1.00 73.00 171 LEU A CA 1
ATOM 1344 C C . LEU A 1 171 ? -19.392 10.880 61.916 1.00 73.00 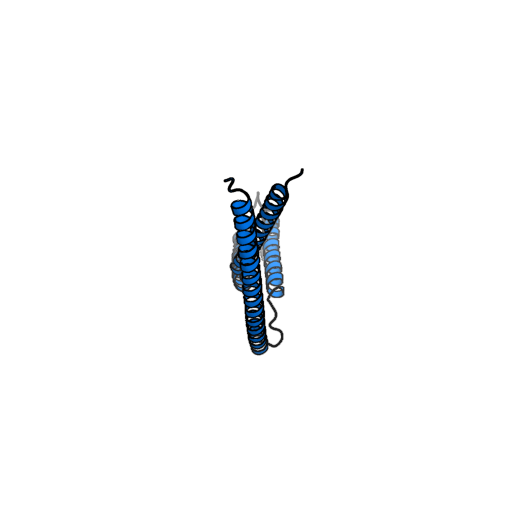171 LEU A C 1
ATOM 1346 O O . LEU A 1 171 ? -19.190 11.668 62.839 1.00 73.00 171 LEU A O 1
ATOM 1350 N N . ASN A 1 172 ? -20.416 10.027 61.921 1.00 67.56 172 ASN A N 1
ATOM 1351 C CA . ASN A 1 172 ? -21.402 9.969 63.003 1.00 67.56 172 ASN A CA 1
ATOM 1352 C C . ASN A 1 172 ? -20.817 9.434 64.319 1.00 67.56 172 ASN A C 1
ATOM 1354 O O . ASN A 1 172 ? -21.203 9.908 65.381 1.00 67.56 172 ASN A O 1
ATOM 1358 N N . LEU A 1 173 ? -19.820 8.543 64.265 1.00 62.47 173 LEU A N 1
ATOM 1359 C CA . LEU A 1 173 ? -19.061 8.102 65.447 1.00 62.47 173 LEU A CA 1
ATOM 1360 C C . LEU A 1 173 ? -18.153 9.194 66.051 1.00 62.47 173 LEU A C 1
ATOM 1362 O O . LEU A 1 173 ? -17.552 8.980 67.101 1.00 62.47 173 LEU A O 1
ATOM 1366 N N . LYS A 1 174 ? -18.006 10.345 65.382 1.00 57.69 174 LYS A N 1
ATOM 1367 C CA . LYS A 1 174 ? -17.110 11.442 65.775 1.00 57.69 174 LYS A CA 1
ATOM 1368 C C . LYS A 1 174 ? -17.815 12.677 66.326 1.00 57.69 174 LYS A C 1
ATOM 1370 O O . LYS A 1 174 ? -17.113 13.646 66.596 1.00 57.69 174 LYS A O 1
ATOM 1375 N N . LYS A 1 175 ? -19.143 12.676 66.482 1.00 53.50 175 LYS A N 1
ATOM 1376 C CA . LYS A 1 175 ? -19.838 13.730 67.237 1.00 53.50 175 LYS A CA 1
ATOM 1377 C C . LYS A 1 175 ? -19.634 13.454 68.733 1.00 53.50 175 LYS A C 1
ATOM 1379 O O . LYS A 1 175 ? -20.178 12.457 69.202 1.00 53.50 175 LYS A O 1
ATOM 1384 N N . PRO A 1 176 ? -18.828 14.247 69.460 1.00 55.88 176 PRO A N 1
ATOM 1385 C CA . PRO A 1 176 ? -18.857 14.209 70.913 1.00 55.88 176 PRO A CA 1
ATOM 1386 C C . PRO A 1 176 ? -20.101 14.969 71.395 1.00 55.88 176 PRO A C 1
ATOM 1388 O O . PRO A 1 176 ? -20.465 15.979 70.786 1.00 55.88 176 PRO A O 1
ATOM 1391 N N . ASP A 1 177 ? -20.742 14.461 72.447 1.00 45.22 177 ASP A N 1
ATOM 1392 C CA . ASP A 1 177 ? -21.670 15.246 73.273 1.00 45.22 177 ASP A CA 1
ATOM 1393 C C . ASP A 1 177 ? -20.959 16.454 73.910 1.00 45.22 177 ASP A C 1
ATOM 1395 O O . ASP A 1 177 ? -19.747 16.332 74.230 1.00 45.22 177 ASP A O 1
#

Secondary structure (DSSP, 8-state):
---HHHHHHHHHHHHHHHHHHHHHHHHHHHHHHHHHHTS-HHHHHHHHHHHHHHHHHHHHHHHHHSPPPP-S-TTSPPPP--TTSSS-TTHHHHHHHHHHHHHHHHHHHHHHHHHTS---TTHHHHHHHHHHHHHHHHHHHHHHHHHHHHHHHHHHHHHHHHHHHHHHHHHHTT---

InterPro domains:
  IPR021384 Mediator complex, subunit Med21 [PF11221] (39-166)
  IPR021384 Mediator complex, subunit Med21 [PTHR13381] (39-176)
  IPR037212 Mediator complex, subunit Med7/Med21-like [SSF140718] (39-164)